Protein AF-A0AA40TTY5-F1 (afdb_monomer_lite)

Radius of gyration: 12.58 Å; chains: 1; bounding box: 31×20×31 Å

pLDDT: mean 94.69, std 4.71, range [76.69, 98.25]

Foldseek 3Di:
DCVVVVHQDEAEADDDLVVLQVVVVVVHDHYYHVLQNDDDVVDDTDGDPCSNPRD

InterPro domains:
  IPR001633 EAL domain [PF00563] (1-39)
  IPR001633 EAL domain [PS50883] (1-53)
  IPR035919 EAL domain superfamily [G3DSA:3.20.20.450] (1-53)
  IPR035919 EAL domain superfamily [SSF141868] (1-40)

Structure (mmCIF, N/CA/C/O backbone):
data_AF-A0AA40TTY5-F1
#
_entry.id   AF-A0AA40TTY5-F1
#
loop_
_atom_site.group_PDB
_atom_site.id
_atom_site.type_symbol
_atom_site.label_atom_id
_atom_site.label_alt_id
_atom_site.label_comp_id
_atom_site.label_asym_id
_atom_site.label_entity_id
_atom_site.label_seq_id
_atom_site.pdbx_PDB_ins_code
_atom_site.Cartn_x
_atom_site.Cartn_y
_atom_site.Cartn_z
_atom_site.occupancy
_atom_site.B_iso_or_equiv
_atom_site.auth_seq_id
_atom_site.auth_comp_id
_atom_site.auth_asym_id
_atom_site.auth_atom_id
_atom_site.pdbx_PDB_model_num
ATOM 1 N N . MET A 1 1 ? -13.891 8.565 12.509 1.00 79.44 1 MET A N 1
ATOM 2 C CA . MET A 1 1 ? -15.014 8.539 11.543 1.00 79.44 1 MET A CA 1
ATOM 3 C C . MET A 1 1 ? -15.082 7.228 10.760 1.00 79.44 1 MET A C 1
ATOM 5 O O . MET A 1 1 ? -15.958 6.439 11.059 1.00 79.44 1 MET A O 1
ATOM 9 N N . CYS A 1 2 ? -14.196 6.939 9.792 1.00 86.19 2 CYS A N 1
ATOM 10 C CA . CYS A 1 2 ? -14.301 5.697 8.993 1.00 86.19 2 CYS A CA 1
ATOM 11 C C . CYS A 1 2 ? -14.116 4.416 9.825 1.00 86.19 2 CYS A C 1
ATOM 13 O O . CYS A 1 2 ? -14.868 3.462 9.646 1.00 86.19 2 CYS A O 1
ATOM 15 N N . SER A 1 3 ? -13.177 4.433 10.779 1.00 83.25 3 SER A N 1
ATOM 16 C CA . SER A 1 3 ? -12.983 3.337 11.741 1.00 83.25 3 SER A CA 1
ATOM 17 C C . SER A 1 3 ? -14.256 3.050 12.550 1.00 83.25 3 SER A C 1
ATOM 19 O O . SER A 1 3 ? -14.677 1.904 12.661 1.00 83.25 3 SER A O 1
ATOM 21 N N . ASP A 1 4 ? -14.934 4.104 13.015 1.00 90.44 4 ASP A N 1
ATOM 22 C CA . ASP A 1 4 ? -16.166 3.996 13.812 1.00 90.44 4 ASP A CA 1
ATOM 23 C C . ASP A 1 4 ? -17.336 3.408 13.005 1.00 90.44 4 ASP A C 1
ATOM 25 O O . ASP A 1 4 ? -18.262 2.832 13.568 1.00 90.44 4 ASP A O 1
ATOM 29 N N . LEU A 1 5 ? -17.279 3.529 11.675 1.00 92.75 5 LEU A N 1
ATOM 30 C CA . LEU A 1 5 ? -18.240 2.953 10.733 1.00 92.75 5 LEU A CA 1
ATOM 31 C C . LEU A 1 5 ? -17.848 1.538 10.268 1.00 92.75 5 LEU A C 1
ATOM 33 O O . LEU A 1 5 ? -18.536 0.961 9.428 1.00 92.75 5 LEU A O 1
ATOM 37 N N . GLY A 1 6 ? -16.738 0.981 10.765 1.00 91.31 6 GLY A N 1
ATOM 38 C CA . GLY A 1 6 ? -16.216 -0.319 10.333 1.00 91.31 6 GLY A CA 1
ATOM 39 C C . GLY A 1 6 ? -15.665 -0.326 8.901 1.00 91.31 6 GLY A C 1
ATOM 40 O O . GLY A 1 6 ? -15.519 -1.391 8.299 1.00 91.31 6 GLY A O 1
ATOM 41 N N . ILE A 1 7 ? -15.361 0.846 8.337 1.00 94.19 7 ILE A N 1
ATOM 42 C CA . ILE A 1 7 ? -14.845 0.992 6.974 1.00 94.19 7 ILE A CA 1
ATOM 43 C C . ILE A 1 7 ? -13.321 0.876 7.001 1.00 94.19 7 ILE A C 1
ATOM 45 O O . ILE A 1 7 ? -12.635 1.646 7.675 1.00 94.19 7 ILE A O 1
ATOM 49 N N . LYS A 1 8 ? -12.781 -0.062 6.217 1.00 92.81 8 LYS A N 1
ATOM 50 C CA . LYS A 1 8 ? -11.335 -0.175 5.994 1.00 92.81 8 LYS A CA 1
ATOM 51 C C . LYS A 1 8 ? -10.880 0.872 4.984 1.00 92.81 8 LYS A C 1
ATOM 53 O O . LYS A 1 8 ? -11.487 1.016 3.927 1.00 92.81 8 LYS A O 1
ATOM 58 N N . LEU A 1 9 ? -9.796 1.565 5.310 1.00 94.44 9 LEU A N 1
ATOM 59 C CA . LEU A 1 9 ? -9.157 2.530 4.422 1.00 94.44 9 LEU A CA 1
ATOM 60 C C . LEU A 1 9 ? -8.014 1.865 3.661 1.00 94.44 9 LEU A C 1
ATOM 62 O O . LEU A 1 9 ? -7.267 1.094 4.258 1.00 94.44 9 LEU A O 1
ATOM 66 N N . ILE A 1 10 ? -7.879 2.207 2.379 1.00 96.75 10 ILE A N 1
ATOM 67 C CA . ILE A 1 10 ? -6.701 1.944 1.551 1.00 96.75 10 ILE A 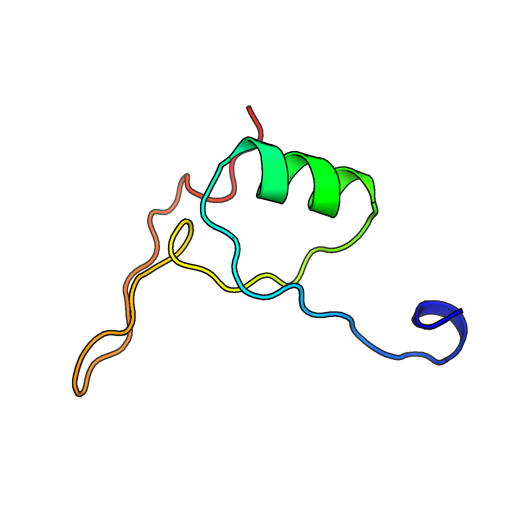CA 1
ATOM 68 C C . ILE A 1 10 ? -6.159 3.285 1.053 1.00 96.75 10 ILE A C 1
ATOM 70 O O . ILE A 1 10 ? -6.918 4.099 0.531 1.00 96.75 10 ILE A O 1
ATOM 74 N N . ALA A 1 11 ? -4.867 3.531 1.257 1.00 97.75 1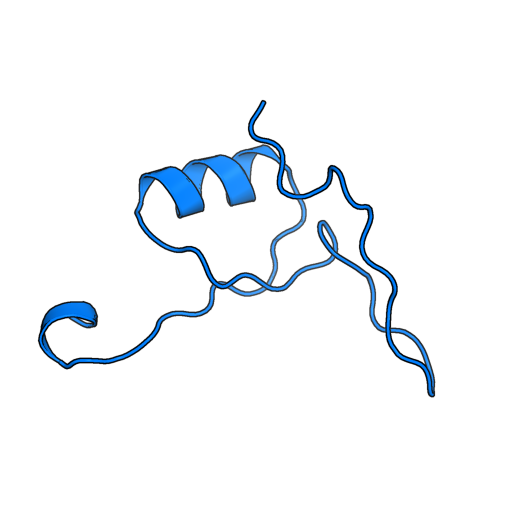1 ALA A N 1
ATOM 75 C CA . ALA A 1 11 ? -4.181 4.669 0.654 1.00 97.75 11 ALA A CA 1
ATOM 76 C C . ALA A 1 11 ? -3.573 4.253 -0.690 1.00 97.75 11 ALA A C 1
ATOM 78 O O . ALA A 1 11 ? -2.873 3.245 -0.771 1.00 97.75 11 ALA A O 1
ATOM 79 N N . GLU A 1 12 ? -3.835 5.021 -1.741 1.00 98.25 12 GLU A N 1
ATOM 80 C CA . GLU A 1 12 ? -3.333 4.761 -3.091 1.00 98.25 12 GLU A CA 1
ATOM 81 C C . GLU A 1 12 ? -2.292 5.807 -3.503 1.00 98.25 12 GLU A C 1
ATOM 83 O O . GLU A 1 12 ? -2.308 6.934 -3.012 1.00 98.25 12 GLU A O 1
ATOM 88 N N . GLY A 1 13 ? -1.408 5.439 -4.433 1.00 98.00 13 GLY A N 1
ATOM 89 C CA . GLY A 1 13 ? -0.416 6.349 -5.008 1.00 98.00 13 GLY A CA 1
ATOM 90 C C . GLY A 1 13 ? 0.842 6.544 -4.163 1.00 98.00 13 GLY A C 1
ATOM 91 O O . GLY A 1 13 ? 1.478 7.578 -4.285 1.00 98.00 13 GLY A O 1
ATOM 92 N N . ILE A 1 14 ? 1.209 5.575 -3.317 1.00 98.19 14 ILE A N 1
ATOM 93 C CA . ILE A 1 14 ? 2.426 5.665 -2.492 1.00 98.19 14 ILE A CA 1
ATOM 94 C C . ILE A 1 14 ? 3.676 5.442 -3.348 1.00 98.19 14 ILE A C 1
ATOM 96 O O . ILE A 1 14 ? 3.846 4.376 -3.952 1.00 98.19 14 ILE A O 1
ATOM 100 N N . GLU A 1 15 ? 4.573 6.414 -3.381 1.00 98.00 15 GLU A N 1
ATOM 101 C CA . GLU A 1 15 ? 5.794 6.385 -4.187 1.00 98.00 15 GLU A CA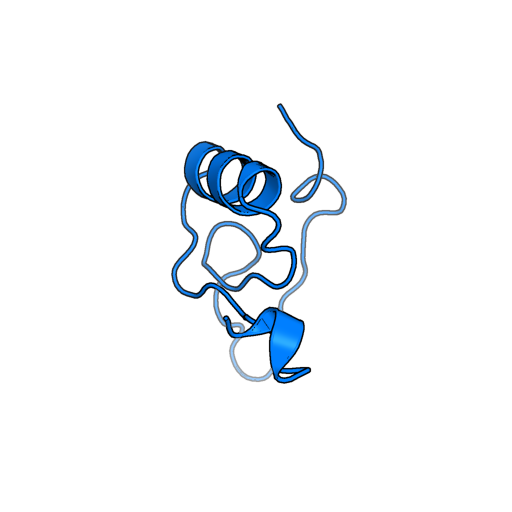 1
ATOM 102 C C . GLU A 1 15 ? 7.065 6.460 -3.336 1.00 98.00 15 GLU A C 1
ATOM 104 O O . GLU A 1 15 ? 8.095 5.941 -3.767 1.00 98.00 15 GLU A O 1
ATOM 109 N N . GLN A 1 16 ? 6.990 7.036 -2.133 1.00 97.44 16 GLN A N 1
ATOM 110 C CA . GLN A 1 16 ? 8.134 7.282 -1.251 1.00 97.44 16 GLN A CA 1
ATOM 111 C C . GLN A 1 16 ? 7.976 6.630 0.129 1.00 97.44 16 GLN A C 1
ATOM 113 O O . GLN A 1 16 ? 6.872 6.453 0.649 1.00 97.44 16 GLN A O 1
ATOM 118 N N . VAL A 1 17 ? 9.108 6.293 0.749 1.00 97.38 17 VAL A N 1
ATOM 119 C CA . VAL A 1 17 ? 9.170 5.638 2.067 1.00 97.38 17 VAL A CA 1
ATOM 120 C C . VAL A 1 17 ? 8.547 6.513 3.160 1.00 97.38 17 VAL A C 1
ATOM 122 O O . VAL A 1 17 ? 7.831 6.019 4.030 1.00 97.38 17 VAL A O 1
ATOM 125 N N . GLU A 1 18 ? 8.753 7.822 3.078 1.00 97.75 18 GLU A N 1
ATOM 126 C CA . GLU A 1 18 ? 8.247 8.806 4.031 1.00 97.75 18 GLU A CA 1
ATOM 127 C C . GLU A 1 18 ? 6.713 8.890 4.003 1.00 97.75 18 GLU A C 1
ATOM 129 O O . GLU A 1 18 ? 6.086 9.077 5.045 1.00 97.75 18 GLU A O 1
ATOM 134 N N . GLU A 1 19 ? 6.092 8.697 2.834 1.00 98.12 19 GLU A N 1
ATOM 135 C CA . GLU A 1 19 ? 4.631 8.671 2.678 1.00 98.12 19 GLU A CA 1
ATOM 136 C C . GLU A 1 19 ? 4.033 7.440 3.365 1.00 98.12 19 GLU A C 1
ATOM 138 O O . GLU A 1 19 ? 3.066 7.557 4.122 1.00 98.12 19 GLU A O 1
ATOM 143 N N . ARG A 1 20 ? 4.641 6.264 3.146 1.00 97.81 20 ARG A N 1
ATOM 144 C CA . ARG A 1 20 ? 4.290 5.022 3.852 1.00 97.81 20 ARG A CA 1
ATOM 145 C C . ARG A 1 20 ? 4.402 5.223 5.361 1.00 97.81 20 ARG A C 1
ATOM 147 O O . ARG A 1 20 ? 3.468 4.894 6.089 1.00 97.81 20 ARG A O 1
ATOM 154 N N . ASP A 1 21 ? 5.524 5.761 5.830 1.00 97.69 21 ASP A N 1
ATOM 155 C CA . ASP A 1 21 ? 5.792 5.899 7.263 1.00 97.69 21 ASP A CA 1
ATOM 156 C C . ASP A 1 21 ? 4.815 6.860 7.938 1.00 97.69 21 ASP A C 1
ATOM 158 O O . ASP A 1 21 ? 4.268 6.525 8.992 1.00 97.69 21 ASP A O 1
ATOM 162 N N . PHE A 1 22 ? 4.521 7.987 7.289 1.00 97.38 22 PHE A N 1
ATOM 163 C CA . PHE A 1 22 ? 3.534 8.958 7.748 1.00 97.38 22 PHE A CA 1
ATOM 164 C C . PHE A 1 22 ? 2.118 8.368 7.819 1.00 97.38 22 PHE A C 1
ATOM 166 O O . PHE A 1 22 ? 1.415 8.543 8.816 1.00 97.38 22 PHE A O 1
ATOM 173 N N . LEU A 1 23 ? 1.680 7.648 6.783 1.00 96.69 23 LEU A N 1
ATOM 174 C CA . LEU A 1 23 ? 0.347 7.041 6.752 1.00 96.69 23 LEU A CA 1
ATOM 175 C C . LEU A 1 23 ? 0.205 5.919 7.784 1.00 96.69 23 LEU A C 1
ATOM 177 O O . LEU A 1 23 ? -0.849 5.803 8.415 1.00 96.69 23 LEU A O 1
ATOM 181 N N . ALA A 1 24 ? 1.268 5.142 8.003 1.00 95.88 24 ALA A N 1
ATOM 182 C CA . ALA A 1 24 ? 1.316 4.137 9.057 1.00 95.88 24 ALA A CA 1
ATOM 183 C C . ALA A 1 24 ? 1.198 4.775 10.452 1.00 95.88 24 ALA A C 1
ATOM 185 O O . ALA A 1 24 ? 0.441 4.271 11.282 1.00 95.88 24 ALA A O 1
ATOM 186 N N . ASP A 1 25 ? 1.861 5.912 10.696 1.00 96.06 25 ASP A N 1
ATOM 187 C CA . ASP A 1 25 ? 1.705 6.681 11.943 1.00 96.06 25 ASP A CA 1
ATOM 188 C C . ASP A 1 25 ? 0.295 7.258 12.109 1.00 96.06 25 ASP A C 1
ATOM 190 O O . ASP A 1 25 ? -0.207 7.376 13.226 1.00 96.06 25 ASP A O 1
ATOM 194 N N . CYS A 1 26 ? -0.388 7.545 10.999 1.00 94.31 26 CYS A N 1
ATOM 195 C CA . CYS A 1 26 ? -1.799 7.935 10.983 1.00 94.31 26 CYS A CA 1
ATOM 196 C C . CYS A 1 26 ? -2.769 6.743 11.144 1.00 94.31 26 CYS A C 1
ATOM 198 O O . CYS A 1 26 ? -3.986 6.936 11.110 1.00 94.31 26 CYS A O 1
ATOM 200 N N . GLY A 1 27 ? -2.263 5.516 11.310 1.00 92.88 27 GLY A N 1
ATOM 201 C CA . GLY A 1 27 ? -3.065 4.304 11.493 1.00 92.88 27 GLY A CA 1
ATOM 202 C C . GLY A 1 27 ? -3.656 3.718 10.206 1.00 92.88 27 GLY A C 1
ATOM 203 O O . GLY A 1 27 ? -4.591 2.916 10.269 1.00 92.88 27 GLY A O 1
ATOM 204 N N . ILE A 1 28 ? -3.146 4.106 9.035 1.00 94.94 28 ILE A N 1
ATOM 205 C CA . ILE A 1 28 ? -3.534 3.540 7.740 1.00 94.94 28 ILE A CA 1
ATOM 206 C C . ILE A 1 28 ? -2.516 2.462 7.374 1.00 94.94 28 ILE A C 1
ATOM 208 O O . ILE A 1 28 ? -1.343 2.757 7.198 1.00 94.94 28 ILE A O 1
ATOM 212 N N . PHE A 1 29 ? -2.960 1.209 7.248 1.00 94.25 29 PHE A N 1
ATOM 213 C CA . PHE A 1 29 ? -2.062 0.062 7.025 1.00 94.25 29 PHE A CA 1
ATOM 214 C C . PHE A 1 29 ? -2.310 -0.693 5.715 1.00 94.25 29 PHE A C 1
ATOM 216 O O . PHE A 1 29 ? -1.515 -1.553 5.351 1.00 94.25 29 PHE A O 1
ATOM 223 N N . LEU A 1 30 ? -3.398 -0.397 4.996 1.00 96.44 30 LEU A N 1
ATOM 224 C CA . LEU A 1 30 ? -3.590 -0.896 3.634 1.00 96.44 30 LEU A CA 1
ATOM 225 C C . LEU A 1 30 ? -3.122 0.186 2.669 1.00 96.44 30 LEU A C 1
ATOM 227 O O . L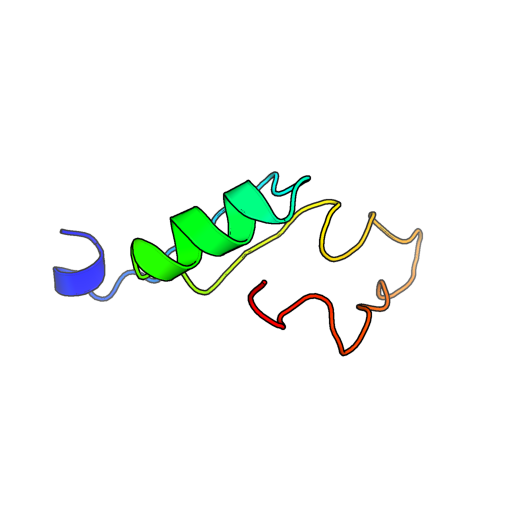EU A 1 30 ? -3.611 1.316 2.720 1.00 96.44 30 LEU A O 1
ATOM 231 N N . MET A 1 31 ? -2.165 -0.157 1.814 1.00 97.50 31 MET A N 1
ATOM 232 C CA . MET A 1 31 ? -1.540 0.792 0.901 1.00 97.50 31 MET A CA 1
ATOM 233 C C . MET A 1 31 ? -1.279 0.157 -0.465 1.00 97.50 31 MET A C 1
ATOM 235 O O . MET A 1 31 ? -0.984 -1.035 -0.558 1.00 97.50 31 MET A O 1
ATOM 239 N N . GLN A 1 32 ? -1.359 0.966 -1.517 1.00 98.12 32 GLN A N 1
ATOM 240 C CA . GLN A 1 32 ? -1.014 0.603 -2.886 1.00 98.12 32 GLN A CA 1
ATOM 241 C C . GLN A 1 32 ? -0.231 1.741 -3.541 1.00 98.12 32 GLN A C 1
ATOM 243 O O . GLN A 1 32 ? -0.586 2.910 -3.424 1.00 98.12 32 GLN A O 1
ATOM 248 N N . GLY A 1 33 ? 0.816 1.405 -4.286 1.00 97.94 33 GLY A N 1
ATOM 249 C CA . GLY A 1 33 ? 1.620 2.393 -4.993 1.00 97.94 33 GLY A CA 1
ATOM 250 C C . GLY A 1 33 ? 2.924 1.813 -5.522 1.00 97.94 33 GLY A C 1
ATOM 251 O O . GLY A 1 33 ? 3.258 0.656 -5.249 1.00 97.94 33 GLY A O 1
ATOM 252 N N . TYR A 1 34 ? 3.653 2.613 -6.299 1.00 97.69 34 TYR A N 1
ATOM 253 C CA . TYR A 1 34 ? 4.901 2.195 -6.939 1.00 97.69 34 TYR A CA 1
ATOM 254 C C . TYR A 1 34 ? 6.033 1.912 -5.960 1.00 97.69 34 TYR A C 1
ATOM 256 O O . TYR A 1 34 ? 6.939 1.168 -6.333 1.00 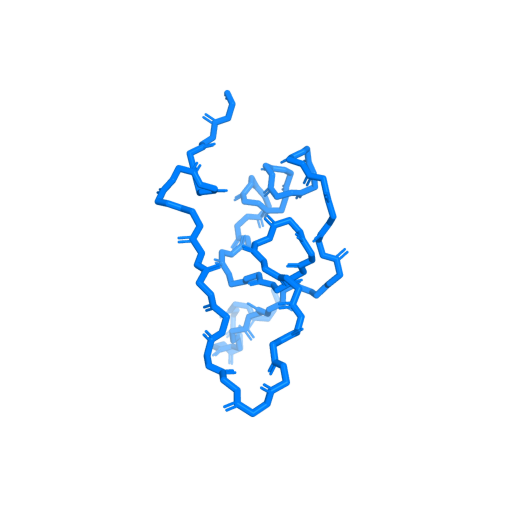97.69 34 TYR A O 1
ATOM 264 N N . LEU A 1 35 ? 5.949 2.427 -4.730 1.00 97.31 35 LEU A N 1
ATOM 265 C CA . LEU A 1 35 ? 6.832 2.017 -3.644 1.00 97.31 35 LEU A CA 1
ATOM 266 C C . LEU A 1 35 ? 6.774 0.497 -3.430 1.00 97.31 35 LEU A C 1
ATOM 268 O O . LEU A 1 35 ? 7.806 -0.145 -3.283 1.00 97.31 35 LEU A O 1
ATOM 272 N N . PHE A 1 36 ? 5.567 -0.081 -3.443 1.00 97.19 36 PHE A N 1
ATOM 273 C CA . PHE A 1 36 ? 5.348 -1.508 -3.198 1.00 97.19 36 PHE A CA 1
ATOM 274 C C . PHE A 1 36 ? 5.625 -2.342 -4.439 1.00 97.19 36 PHE A C 1
ATOM 276 O O . PHE A 1 36 ? 6.391 -3.304 -4.392 1.00 97.19 36 PHE A O 1
ATOM 283 N N . ALA A 1 37 ? 4.967 -1.985 -5.540 1.00 97.81 37 ALA A N 1
ATOM 284 C CA . ALA A 1 37 ? 5.166 -2.611 -6.832 1.00 97.81 37 ALA A CA 1
ATOM 285 C C . ALA A 1 37 ? 4.522 -1.784 -7.950 1.00 97.81 37 ALA A C 1
ATOM 287 O O . ALA A 1 37 ? 3.428 -1.234 -7.807 1.00 97.81 37 ALA A O 1
ATOM 288 N N . LYS A 1 38 ? 5.164 -1.769 -9.119 1.00 97.06 38 LYS A N 1
ATOM 289 C CA . LYS A 1 38 ? 4.533 -1.285 -10.354 1.00 97.06 38 LYS A CA 1
ATOM 290 C C . LYS A 1 38 ? 3.578 -2.350 -10.919 1.00 97.06 38 LYS A C 1
ATOM 292 O O . LYS A 1 38 ? 3.832 -3.542 -10.727 1.00 97.06 38 LYS A O 1
ATOM 297 N N . PRO A 1 39 ? 2.518 -1.960 -11.653 1.00 96.88 39 PRO A N 1
ATOM 298 C CA . PRO A 1 39 ? 1.648 -2.899 -12.351 1.00 96.88 39 PRO A CA 1
ATOM 299 C C . PRO A 1 39 ? 2.445 -3.864 -13.232 1.00 96.88 39 PRO A C 1
ATOM 301 O O . PRO A 1 39 ? 3.280 -3.446 -14.035 1.00 96.88 39 PRO A O 1
ATOM 304 N N . ALA A 1 40 ? 2.161 -5.158 -13.097 1.00 97.50 40 ALA A N 1
ATOM 305 C CA . ALA A 1 40 ? 2.794 -6.205 -13.883 1.00 97.50 40 ALA A CA 1
ATOM 306 C C . ALA A 1 40 ? 1.826 -6.700 -14.966 1.00 97.50 40 ALA A C 1
ATOM 308 O O . ALA A 1 40 ? 0.709 -7.136 -14.686 1.00 97.50 40 ALA A O 1
ATOM 309 N N . PHE A 1 41 ? 2.239 -6.624 -16.232 1.00 97.44 41 PHE A N 1
ATOM 310 C CA . PHE A 1 41 ? 1.393 -7.050 -17.343 1.00 97.44 41 PHE A CA 1
ATOM 311 C C . PHE A 1 41 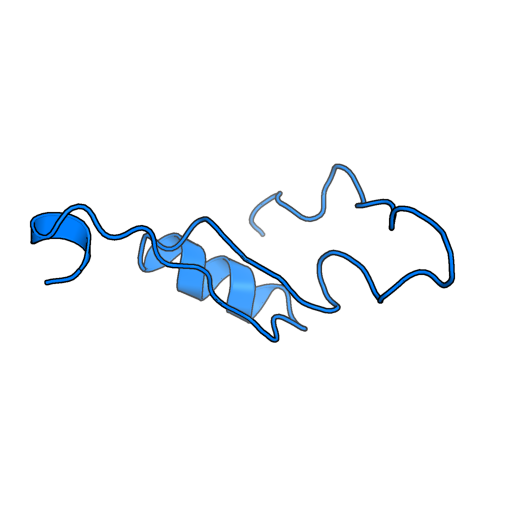? 1.166 -8.566 -17.307 1.00 97.44 41 PHE A C 1
ATOM 313 O O . PHE A 1 41 ? 2.120 -9.337 -17.385 1.00 97.44 41 PHE A O 1
ATOM 320 N N . LYS A 1 42 ? -0.105 -8.988 -17.219 1.00 97.75 42 LYS A N 1
ATOM 321 C CA . LYS A 1 42 ? -0.521 -10.405 -17.158 1.00 97.75 42 LYS A CA 1
ATOM 322 C C . LYS A 1 42 ? 0.189 -11.220 -16.062 1.00 97.75 42 LYS A C 1
ATOM 324 O O . LYS A 1 42 ? 0.370 -12.425 -16.214 1.00 97.75 42 LYS A O 1
ATOM 329 N N . ALA A 1 43 ? 0.585 -10.576 -14.968 1.00 97.56 43 ALA A N 1
ATOM 330 C CA . ALA A 1 43 ? 1.297 -11.220 -13.873 1.00 97.56 43 ALA A CA 1
ATOM 331 C C . ALA A 1 43 ? 0.926 -10.593 -12.525 1.00 97.56 43 ALA A C 1
ATOM 333 O O . ALA A 1 43 ? 0.403 -9.482 -12.461 1.00 97.56 43 ALA A O 1
ATOM 334 N N . LEU A 1 44 ? 1.225 -11.312 -11.444 1.00 97.44 44 LEU A N 1
ATOM 335 C CA . LEU A 1 44 ? 1.185 -10.758 -10.095 1.00 97.44 44 LEU A CA 1
ATOM 336 C C . LEU A 1 44 ? 2.506 -10.048 -9.818 1.00 97.44 44 LEU A C 1
ATOM 338 O O . LEU A 1 44 ? 3.578 -10.645 -9.952 1.00 97.44 44 LEU A O 1
ATOM 342 N N . ALA A 1 45 ? 2.419 -8.776 -9.442 1.00 97.06 45 ALA A N 1
ATOM 343 C CA . ALA A 1 45 ? 3.595 -8.004 -9.090 1.00 97.06 45 ALA A CA 1
ATOM 344 C C . ALA A 1 45 ? 4.216 -8.553 -7.795 1.00 97.06 45 ALA A C 1
ATOM 346 O O . ALA A 1 45 ? 3.505 -8.903 -6.853 1.00 97.06 45 ALA A O 1
ATOM 347 N N . GLN A 1 46 ? 5.542 -8.668 -7.779 1.00 96.56 46 GLN A N 1
ATOM 348 C CA . GLN A 1 46 ? 6.288 -9.109 -6.605 1.00 96.56 46 GLN A CA 1
ATOM 349 C C . GLN A 1 46 ? 6.614 -7.902 -5.734 1.00 96.56 46 GLN A C 1
ATOM 351 O O . GLN A 1 46 ? 6.949 -6.838 -6.251 1.00 96.56 46 GLN A O 1
ATOM 356 N N . ILE A 1 47 ? 6.523 -8.092 -4.424 1.00 96.38 47 ILE A N 1
ATOM 357 C CA . ILE A 1 47 ? 6.806 -7.065 -3.427 1.00 96.38 47 ILE A CA 1
ATOM 358 C C . ILE A 1 47 ? 8.091 -7.462 -2.700 1.00 96.38 47 ILE A C 1
ATOM 360 O O . ILE A 1 47 ? 8.254 -8.625 -2.323 1.00 96.38 47 ILE A O 1
ATOM 364 N N . ALA A 1 48 ? 9.007 -6.510 -2.514 1.00 92.94 48 ALA A N 1
ATOM 365 C CA . ALA A 1 48 ? 10.224 -6.749 -1.747 1.00 92.94 48 ALA A CA 1
ATOM 366 C C . ALA A 1 48 ? 9.875 -7.009 -0.261 1.00 92.94 48 ALA A C 1
ATOM 368 O O . ALA A 1 48 ? 9.062 -6.269 0.298 1.00 92.94 48 ALA A O 1
ATOM 369 N N . PRO A 1 49 ? 10.443 -8.035 0.404 1.00 91.38 49 PRO A N 1
ATOM 370 C CA . PRO A 1 49 ? 10.074 -8.389 1.783 1.00 91.38 49 PRO A CA 1
ATOM 371 C C . PRO A 1 49 ? 10.302 -7.276 2.816 1.00 91.38 49 PRO A C 1
ATOM 373 O O . PRO A 1 49 ? 9.676 -7.260 3.874 1.00 91.38 49 PRO A O 1
ATOM 376 N N . ASP A 1 50 ? 11.215 -6.361 2.521 1.00 93.50 50 ASP A N 1
ATOM 377 C CA . ASP A 1 50 ? 11.640 -5.243 3.354 1.00 93.50 50 ASP A CA 1
ATOM 378 C C . ASP A 1 50 ? 10.881 -3.941 3.069 1.00 93.50 50 ASP A C 1
ATOM 380 O O . ASP A 1 50 ? 10.995 -2.997 3.843 1.00 93.50 50 ASP A O 1
ATOM 384 N N . VAL A 1 51 ? 10.023 -3.885 2.043 1.00 93.88 51 VAL A N 1
ATOM 385 C CA . VAL A 1 51 ? 9.290 -2.654 1.688 1.00 93.88 51 VAL A CA 1
ATOM 386 C C . VAL A 1 51 ? 8.342 -2.165 2.787 1.00 93.88 51 VAL A C 1
ATOM 388 O O . VAL A 1 51 ? 7.886 -1.025 2.757 1.00 93.88 51 VAL A O 1
ATOM 391 N N . TRP A 1 52 ? 8.006 -3.028 3.749 1.00 92.19 52 TRP A N 1
ATOM 392 C CA . TRP A 1 52 ? 7.180 -2.679 4.905 1.00 92.19 52 TRP A CA 1
ATOM 393 C C . TRP A 1 52 ? 7.998 -2.311 6.150 1.00 92.19 52 TRP A C 1
ATOM 395 O O . TRP A 1 52 ? 7.435 -1.884 7.155 1.00 92.19 52 TRP A O 1
ATOM 405 N N . GLN A 1 53 ? 9.321 -2.483 6.118 1.00 92.31 53 GLN A N 1
ATOM 406 C CA . GLN A 1 53 ? 10.177 -2.162 7.255 1.00 92.31 53 GLN A CA 1
ATOM 407 C C . GLN A 1 53 ? 10.270 -0.649 7.404 1.00 92.31 53 GLN A C 1
ATOM 409 O O . GLN A 1 53 ? 10.723 0.046 6.491 1.00 92.31 53 GLN A O 1
ATOM 414 N N . LYS A 1 54 ? 9.802 -0.161 8.555 1.00 83.19 54 LYS A N 1
ATOM 415 C CA . LYS A 1 54 ? 9.892 1.248 8.925 1.00 83.19 54 LYS A CA 1
ATOM 416 C C . LYS A 1 54 ? 11.354 1.681 9.037 1.00 83.19 54 LYS A C 1
ATOM 418 O O . LYS A 1 54 ? 12.182 0.886 9.485 1.00 83.19 54 LYS A O 1
ATOM 423 N N . SER A 1 55 ? 11.625 2.904 8.585 1.00 76.69 55 SER A N 1
ATOM 424 C CA . SER A 1 55 ? 12.956 3.523 8.626 1.00 76.69 55 SER A CA 1
ATOM 425 C C . SER A 1 55 ? 13.408 3.814 10.055 1.00 76.69 55 SER A C 1
ATOM 427 O O . SER A 1 55 ? 12.527 4.059 10.913 1.00 76.69 55 SER A O 1
#

Secondary structure (DSSP, 8-state):
-TGGGTPPPEEE---SHHHHHHHHHTT--EEESTTT-PPPTTSPPP--TTTT---

Sequence (55 aa):
MCSDLGIKLIAEGIEQVEERDFLADCGIFLMQGYLFAKPAFKALAQIAPDVWQKS

Organism: NCBI:txid200454